Protein AF-C6PXK1-F1 (afdb_monomer)

Sequence (156 aa):
MVGLDYEKYKDKSPFELSGGQKRRVAIAGVVAMEPKILILDEPTAGLDPKGRDDILGKIKDLHLEYKMTIILVSHSMEDVAKLADRILVMHKGKAILDGVPSQVFKEIDTLESVGLAVPQVTYLVRALKEKGIDISSDVFTIQQAKEEILRILKKR

Foldseek 3Di:
DLPDDCVVPVPDDLVPDDPLRVLSVVVVVVCVVVDLEAEDEPSCPPHDPVSNVSRLVVVQVCCVVSVHHYHYHDLDQQSCLVRPQWDFDDAPRDGPDIGGLLVVLLVQVVQVVRPHHAAPVLVVQVVCVVVVQPFDSSDRHPVNSVVRVVVSVVVD

Mean predicted aligned error: 4.87 Å

Radius of gyration: 18.74 Å; Cα contacts (8 Å, |Δi|>4): 165; chains: 1; bounding box: 42×39×50 Å

pLDDT: mean 91.21, std 5.35, range [57.81, 97.38]

Structure (mmCIF, N/CA/C/O backbone):
data_AF-C6PXK1-F1
#
_entry.id   AF-C6PXK1-F1
#
loop_
_atom_site.group_PDB
_atom_site.id
_atom_site.type_symbol
_atom_site.label_atom_id
_atom_site.label_alt_id
_atom_site.label_comp_id
_atom_site.label_asym_id
_atom_site.label_entity_id
_atom_site.label_seq_id
_atom_site.pdbx_PDB_ins_code
_atom_site.Cartn_x
_atom_site.Cartn_y
_atom_site.Cartn_z
_atom_site.occupancy
_atom_site.B_iso_or_equiv
_atom_site.auth_seq_id
_atom_site.auth_comp_id
_atom_site.auth_asym_id
_atom_site.auth_atom_id
_atom_site.pdbx_PDB_model_num
ATOM 1 N N . MET A 1 1 ? 10.660 10.391 -13.339 1.00 65.44 1 MET A N 1
ATOM 2 C CA . MET A 1 1 ? 9.737 9.263 -13.069 1.00 65.44 1 MET A CA 1
ATOM 3 C C . MET A 1 1 ? 10.226 8.335 -11.955 1.00 65.44 1 MET A C 1
ATOM 5 O O . MET A 1 1 ? 9.505 8.193 -10.985 1.00 65.44 1 MET A O 1
ATOM 9 N N . VAL A 1 2 ? 11.443 7.769 -11.997 1.00 76.25 2 VAL A N 1
ATOM 10 C CA . VAL A 1 2 ? 11.910 6.792 -10.970 1.00 76.25 2 VAL A CA 1
ATOM 11 C C . VAL A 1 2 ? 12.929 7.320 -9.941 1.00 76.25 2 VAL A C 1
ATOM 13 O O . VAL A 1 2 ? 13.488 6.552 -9.155 1.00 76.25 2 VAL A O 1
ATOM 16 N N . GLY A 1 3 ? 13.196 8.630 -9.932 1.00 76.94 3 GLY A N 1
ATOM 17 C CA . GLY A 1 3 ? 14.153 9.254 -9.004 1.00 76.94 3 GLY A CA 1
ATOM 18 C C . GLY A 1 3 ? 15.629 8.987 -9.328 1.00 76.94 3 GLY A C 1
ATOM 19 O O . GLY A 1 3 ? 16.462 9.032 -8.431 1.00 76.94 3 GLY A O 1
ATOM 20 N N . LEU A 1 4 ? 15.950 8.684 -10.590 1.00 84.00 4 LEU A N 1
ATOM 21 C CA . LEU A 1 4 ? 17.322 8.606 -11.096 1.00 84.00 4 LEU A CA 1
ATOM 22 C C . LEU A 1 4 ? 17.604 9.785 -12.030 1.00 84.00 4 LEU A C 1
ATOM 24 O O . LEU A 1 4 ? 16.733 10.180 -12.805 1.00 84.00 4 LEU A O 1
ATOM 28 N N . ASP A 1 5 ? 18.821 10.319 -11.944 1.00 87.69 5 ASP A N 1
ATOM 29 C CA . ASP A 1 5 ? 19.324 11.379 -12.819 1.00 87.69 5 ASP A CA 1
ATOM 30 C C . ASP A 1 5 ? 19.658 10.809 -14.204 1.00 87.69 5 ASP A C 1
ATOM 32 O O . ASP A 1 5 ? 20.571 9.999 -14.358 1.00 87.69 5 ASP A O 1
ATOM 36 N N . TYR A 1 6 ? 18.907 11.219 -15.219 1.00 88.00 6 TYR A N 1
ATOM 37 C CA . TYR A 1 6 ? 19.072 10.681 -16.562 1.00 88.00 6 TYR A CA 1
ATOM 38 C C . TYR A 1 6 ? 20.490 10.899 -17.111 1.00 88.00 6 TYR A C 1
ATOM 40 O O . TYR A 1 6 ? 21.119 9.942 -17.559 1.00 88.00 6 TYR A O 1
ATOM 48 N N . GLU A 1 7 ? 21.037 12.111 -16.997 1.00 90.94 7 GLU A N 1
ATOM 49 C CA . GLU A 1 7 ? 22.349 12.448 -17.565 1.00 90.94 7 GLU A CA 1
ATOM 50 C C . GLU A 1 7 ? 23.480 11.661 -16.904 1.00 90.94 7 GLU A C 1
ATOM 52 O O . GLU A 1 7 ? 24.447 11.270 -17.554 1.00 90.94 7 GLU A O 1
ATOM 57 N N . LYS A 1 8 ? 23.336 11.358 -15.612 1.00 90.31 8 LYS A N 1
ATOM 58 C CA . LYS A 1 8 ? 24.334 10.599 -14.854 1.00 90.31 8 LYS A CA 1
ATOM 59 C C . LYS A 1 8 ? 24.318 9.096 -15.141 1.00 90.31 8 LYS A C 1
ATOM 61 O O . LYS A 1 8 ? 25.339 8.431 -14.936 1.00 90.31 8 LYS A O 1
ATOM 66 N N . TYR A 1 9 ? 23.163 8.540 -15.503 1.00 90.88 9 TYR A N 1
ATOM 67 C CA . TYR A 1 9 ? 22.953 7.089 -15.543 1.00 90.88 9 TYR A CA 1
ATOM 68 C C . TYR A 1 9 ? 22.701 6.523 -16.946 1.00 90.88 9 TYR A C 1
ATOM 70 O O . TYR A 1 9 ? 22.837 5.312 -17.100 1.00 90.88 9 TYR A O 1
ATOM 78 N N . LYS A 1 10 ? 22.384 7.347 -17.956 1.00 90.31 10 LYS A N 1
ATOM 79 C CA . LYS A 1 10 ? 22.020 6.886 -19.312 1.00 90.31 10 LYS A CA 1
ATOM 80 C C . LYS A 1 10 ? 23.087 6.018 -19.995 1.00 90.31 10 LYS A C 1
ATOM 82 O O . LYS A 1 10 ? 22.733 5.043 -20.644 1.00 90.31 10 LYS A O 1
ATOM 87 N N . ASP A 1 11 ? 24.367 6.336 -19.794 1.00 92.88 11 ASP A N 1
ATOM 88 C CA . ASP A 1 11 ? 25.493 5.651 -20.451 1.00 92.88 11 ASP A CA 1
ATOM 89 C C . ASP A 1 11 ? 26.157 4.594 -19.550 1.00 92.88 11 ASP A C 1
ATOM 91 O O . ASP A 1 11 ? 27.139 3.961 -19.940 1.00 92.88 11 ASP A O 1
ATOM 95 N N . LYS A 1 12 ? 25.652 4.400 -18.322 1.00 91.81 12 LYS A N 1
ATOM 96 C CA . LYS A 1 12 ? 26.220 3.430 -17.379 1.00 91.81 12 LYS A CA 1
ATOM 97 C C . LYS A 1 12 ? 25.748 2.023 -17.685 1.00 91.81 12 LYS A C 1
ATOM 99 O O . LYS A 1 12 ? 24.570 1.786 -17.952 1.00 91.81 12 LYS A O 1
ATOM 104 N N . SER A 1 13 ? 26.653 1.062 -17.529 1.00 92.56 13 SER A N 1
ATOM 105 C CA . SER A 1 13 ? 26.278 -0.341 -17.638 1.00 92.56 13 SER A CA 1
ATOM 106 C C . SER A 1 13 ? 25.333 -0.715 -16.490 1.00 92.56 13 SER A C 1
ATOM 108 O O . SER A 1 13 ? 25.625 -0.392 -15.332 1.00 92.56 13 SER A O 1
ATOM 110 N N . PRO A 1 14 ? 24.235 -1.456 -16.743 1.00 89.75 14 PRO A N 1
ATOM 111 C 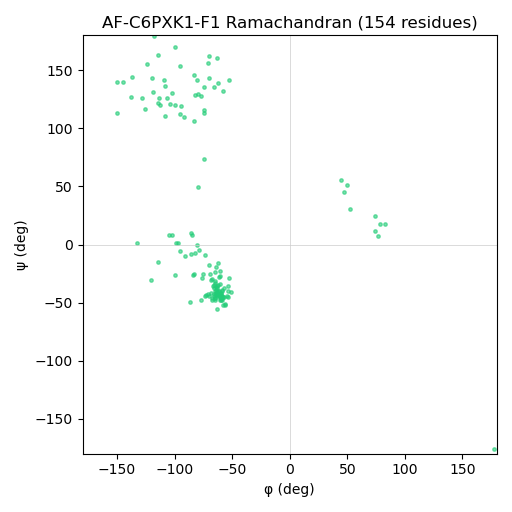CA . PRO A 1 14 ? 23.360 -1.940 -15.680 1.00 89.75 14 PRO A CA 1
ATOM 112 C C . PRO A 1 14 ? 24.117 -2.694 -14.586 1.00 89.75 14 PRO A C 1
ATOM 114 O O . PRO A 1 14 ? 23.706 -2.661 -13.431 1.00 89.75 14 PRO A O 1
ATOM 117 N N . PHE A 1 15 ? 25.240 -3.341 -14.914 1.00 90.50 15 PHE A N 1
ATOM 118 C CA . PHE A 1 15 ? 26.057 -4.089 -13.958 1.00 90.50 15 PHE A CA 1
ATOM 119 C C . PHE A 1 15 ? 26.780 -3.202 -12.937 1.00 90.50 15 PHE A C 1
ATOM 121 O O . PHE A 1 15 ? 27.000 -3.659 -11.816 1.00 90.50 15 PHE A O 1
ATOM 128 N N . GLU A 1 16 ? 27.052 -1.941 -13.278 1.00 91.19 16 GLU A N 1
ATOM 129 C CA . GLU A 1 16 ? 27.733 -0.946 -12.433 1.00 91.19 16 GLU A CA 1
ATOM 130 C C . GLU A 1 16 ? 26.792 -0.265 -11.428 1.00 91.19 16 GLU A C 1
ATOM 132 O O . GLU A 1 16 ? 27.224 0.503 -10.566 1.00 91.19 16 GLU A O 1
ATOM 137 N N . LEU A 1 17 ? 25.489 -0.523 -11.539 1.00 88.38 17 LEU A N 1
ATOM 138 C CA . LEU A 1 17 ? 24.467 0.059 -10.682 1.00 88.38 17 LEU A CA 1
ATOM 139 C C . LEU A 1 17 ? 24.332 -0.713 -9.361 1.00 88.38 17 LEU A C 1
ATOM 141 O O . LEU A 1 17 ? 24.416 -1.947 -9.319 1.00 88.38 17 LEU A O 1
ATOM 145 N N . SER A 1 18 ? 24.033 0.008 -8.276 1.00 86.69 18 SER A N 1
ATOM 146 C CA . SER A 1 18 ? 23.628 -0.613 -7.009 1.00 86.69 18 SER A CA 1
ATOM 147 C C . SER A 1 18 ? 22.314 -1.390 -7.174 1.00 86.69 18 SER A C 1
ATOM 149 O O . SER A 1 18 ? 21.546 -1.136 -8.102 1.00 86.69 18 SER A O 1
ATOM 151 N N . GLY A 1 19 ? 22.002 -2.318 -6.263 1.00 84.31 19 GLY A N 1
ATOM 152 C CA . GLY A 1 19 ? 20.760 -3.106 -6.338 1.00 84.31 19 GLY A CA 1
ATOM 153 C C . GLY A 1 19 ? 19.494 -2.240 -6.435 1.00 84.31 19 GLY A C 1
ATOM 154 O O . GLY A 1 19 ? 18.648 -2.464 -7.301 1.00 84.31 19 GLY A O 1
ATOM 155 N N . GLY A 1 20 ? 19.408 -1.181 -5.623 1.00 81.12 20 GLY A N 1
ATOM 156 C CA . GLY A 1 20 ? 18.296 -0.229 -5.681 1.00 81.12 20 GLY A CA 1
ATOM 157 C C . GLY A 1 20 ? 18.254 0.586 -6.980 1.00 81.12 20 GLY A C 1
ATOM 158 O O . GLY A 1 20 ? 17.174 0.849 -7.505 1.00 81.12 20 GLY A O 1
ATOM 159 N N . GLN A 1 21 ? 19.412 0.943 -7.546 1.00 86.44 21 GLN A N 1
ATOM 160 C CA . GLN A 1 21 ? 19.484 1.619 -8.846 1.00 86.44 21 GLN A CA 1
ATOM 161 C C . GLN A 1 21 ? 19.026 0.694 -9.980 1.00 86.44 21 GLN A C 1
ATOM 163 O O . GLN A 1 21 ? 18.189 1.104 -10.780 1.00 86.44 21 GLN A O 1
ATOM 168 N N . LYS A 1 22 ? 19.486 -0.566 -10.005 1.00 88.81 22 LYS A N 1
ATOM 169 C CA . LYS A 1 22 ? 19.028 -1.589 -10.965 1.00 88.81 22 LYS A CA 1
ATOM 170 C C . LYS A 1 22 ? 17.511 -1.730 -10.935 1.00 88.81 22 LYS A C 1
ATOM 172 O O . LYS A 1 22 ? 16.871 -1.731 -11.982 1.00 88.81 22 LYS A O 1
ATOM 177 N N . ARG A 1 23 ? 16.925 -1.776 -9.735 1.00 84.56 23 ARG A N 1
ATOM 178 C CA . ARG A 1 23 ? 15.473 -1.878 -9.563 1.00 84.56 23 ARG A CA 1
ATOM 179 C C . ARG A 1 23 ? 14.731 -0.652 -10.099 1.00 84.56 23 ARG A C 1
ATOM 181 O O . ARG A 1 23 ? 13.744 -0.806 -10.810 1.00 84.56 23 ARG A O 1
ATOM 188 N N . ARG A 1 24 ? 15.225 0.560 -9.827 1.00 86.12 24 ARG A N 1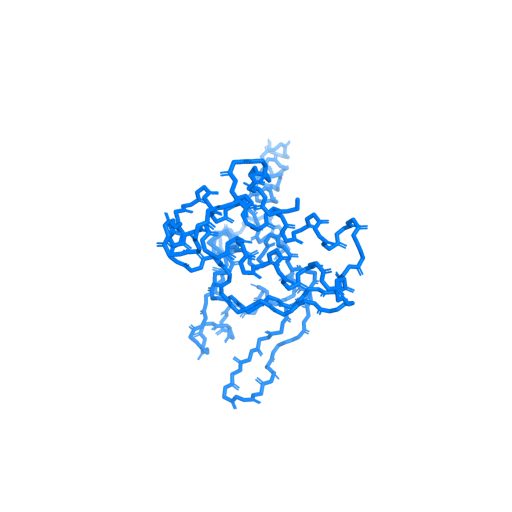
ATOM 189 C CA . ARG A 1 24 ? 14.648 1.801 -10.376 1.00 86.12 24 ARG A CA 1
ATOM 190 C C . ARG A 1 24 ? 14.730 1.850 -11.903 1.00 86.12 24 ARG A C 1
ATOM 192 O O . ARG A 1 24 ? 13.751 2.234 -12.532 1.00 86.12 24 ARG A O 1
ATOM 199 N N . VAL A 1 25 ? 15.848 1.428 -12.500 1.00 89.31 25 VAL A N 1
ATOM 200 C CA . VAL A 1 25 ? 15.987 1.329 -13.966 1.00 89.31 25 VAL A CA 1
ATOM 201 C C . VAL A 1 25 ? 15.017 0.296 -14.546 1.00 89.31 25 VAL A C 1
ATOM 203 O O . VAL A 1 25 ? 14.368 0.578 -15.548 1.00 89.31 25 VAL A O 1
ATOM 206 N N . ALA A 1 26 ? 14.848 -0.860 -13.897 1.00 89.19 26 ALA A N 1
ATOM 207 C CA . ALA A 1 26 ? 13.890 -1.877 -14.334 1.00 89.19 26 ALA A CA 1
ATOM 208 C C . ALA A 1 26 ? 12.445 -1.346 -14.336 1.00 89.19 26 ALA A C 1
ATOM 210 O O . ALA A 1 26 ? 11.737 -1.494 -15.330 1.00 89.19 26 ALA A O 1
ATOM 211 N N . ILE A 1 27 ? 12.031 -0.658 -13.265 1.00 87.62 27 ILE A N 1
ATOM 212 C CA . ILE A 1 27 ? 10.712 -0.007 -13.200 1.00 87.62 27 ILE A CA 1
ATOM 213 C C . ILE A 1 27 ? 10.584 1.049 -14.305 1.00 87.62 27 ILE A C 1
ATOM 215 O O . ILE A 1 27 ? 9.556 1.100 -14.976 1.00 87.62 27 ILE A O 1
ATOM 219 N N . ALA A 1 28 ? 11.622 1.861 -14.536 1.00 88.69 28 ALA A N 1
ATOM 220 C CA . ALA A 1 28 ? 11.609 2.874 -15.592 1.00 88.69 28 ALA A CA 1
ATOM 221 C C . ALA A 1 28 ? 11.401 2.256 -16.977 1.00 88.69 28 ALA A C 1
ATOM 223 O O . ALA A 1 28 ? 10.618 2.790 -17.752 1.00 88.69 28 ALA A O 1
ATOM 224 N N . GLY A 1 29 ? 12.050 1.123 -17.263 1.00 90.62 29 GLY A N 1
ATOM 225 C CA . GLY A 1 29 ? 11.882 0.405 -18.525 1.00 90.62 29 GLY A CA 1
ATOM 226 C C . GLY A 1 29 ? 10.448 -0.077 -18.749 1.00 90.62 29 GLY A C 1
ATOM 227 O O . GLY A 1 29 ? 9.930 0.049 -19.853 1.00 90.62 29 GLY A O 1
ATOM 228 N N . VAL A 1 30 ? 9.776 -0.565 -17.700 1.00 90.81 30 VAL A N 1
ATOM 229 C CA . VAL A 1 30 ? 8.369 -0.990 -17.797 1.00 90.81 30 VAL A CA 1
ATOM 230 C C . VAL A 1 30 ? 7.438 0.206 -17.980 1.00 90.81 30 VAL A C 1
ATOM 232 O O . VAL A 1 30 ? 6.547 0.181 -18.824 1.00 90.81 30 VAL A O 1
ATOM 235 N N . VAL A 1 31 ? 7.653 1.268 -17.206 1.00 88.31 31 VAL A N 1
ATOM 236 C CA . VAL A 1 31 ? 6.820 2.475 -17.242 1.00 88.31 31 VAL A CA 1
ATOM 237 C C . VAL A 1 31 ? 6.992 3.252 -18.552 1.00 88.31 31 VAL A C 1
ATOM 239 O O . VAL A 1 31 ? 6.030 3.847 -19.025 1.00 88.31 31 VAL A O 1
ATOM 242 N N . ALA A 1 32 ? 8.171 3.198 -19.180 1.00 89.75 32 ALA A N 1
ATOM 243 C CA . ALA A 1 32 ? 8.430 3.810 -20.485 1.00 89.75 32 ALA A CA 1
ATOM 244 C C . ALA A 1 32 ? 7.573 3.226 -21.625 1.00 89.75 32 ALA A C 1
ATOM 246 O O . ALA A 1 32 ? 7.461 3.850 -22.673 1.00 89.75 32 ALA A O 1
ATOM 247 N N . MET A 1 33 ? 6.956 2.054 -21.428 1.00 90.75 33 MET A N 1
ATOM 248 C CA . MET A 1 33 ? 5.978 1.486 -22.365 1.00 90.75 33 MET A CA 1
ATOM 249 C C . MET A 1 33 ? 4.569 2.085 -22.214 1.00 90.75 33 MET A C 1
ATOM 251 O O . MET A 1 33 ? 3.656 1.656 -22.913 1.00 90.75 33 MET A O 1
ATOM 255 N N . GLU A 1 34 ? 4.375 3.017 -21.275 1.00 89.00 34 GLU A N 1
ATOM 256 C CA . GLU A 1 34 ? 3.092 3.655 -20.954 1.00 89.00 34 GLU A CA 1
ATOM 257 C C . GLU A 1 34 ? 1.937 2.651 -20.733 1.00 89.00 34 GLU A C 1
ATOM 259 O O . GLU A 1 34 ? 0.868 2.755 -21.346 1.00 89.00 34 GLU A O 1
ATOM 264 N N . PRO A 1 35 ? 2.113 1.630 -19.869 1.00 92.69 35 PRO A N 1
ATOM 265 C CA . PRO A 1 35 ? 1.082 0.624 -19.686 1.00 92.69 35 PRO A CA 1
ATOM 266 C C . PRO A 1 35 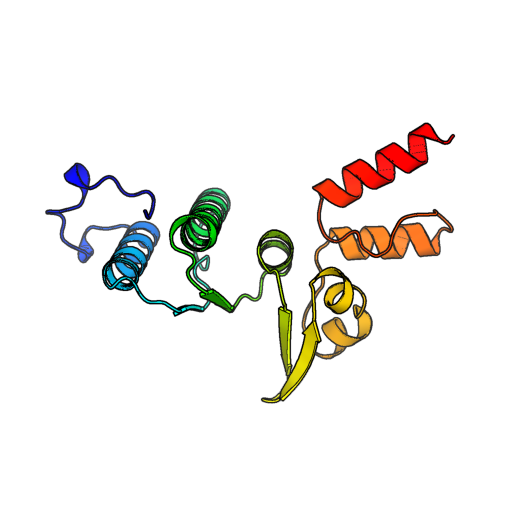? -0.131 1.215 -18.958 1.00 92.69 35 PRO A C 1
ATOM 268 O O . PRO A 1 35 ? -0.001 1.979 -18.006 1.00 92.69 35 PRO A O 1
ATOM 271 N N . LYS A 1 36 ? -1.341 0.787 -19.332 1.00 93.62 36 LYS A N 1
ATOM 272 C CA . LYS A 1 36 ? -2.569 1.165 -18.600 1.00 93.62 36 LYS A CA 1
ATOM 273 C C . LYS A 1 36 ? -2.634 0.549 -17.198 1.00 93.62 36 LYS A C 1
ATOM 275 O O . LYS A 1 36 ? -3.250 1.118 -16.297 1.00 93.62 36 LYS A O 1
ATOM 280 N N . ILE A 1 37 ? -2.026 -0.629 -17.035 1.00 95.88 37 ILE A N 1
ATOM 281 C CA . ILE A 1 37 ? -1.992 -1.396 -15.789 1.00 95.88 37 ILE A CA 1
ATOM 282 C C . ILE A 1 37 ? -0.541 -1.752 -15.479 1.00 95.88 37 ILE A C 1
ATOM 284 O O . ILE A 1 37 ? 0.139 -2.353 -16.309 1.00 95.88 37 ILE A O 1
ATOM 288 N N . LEU A 1 38 ? -0.087 -1.412 -14.277 1.00 94.31 38 LEU A N 1
ATOM 289 C CA . LEU A 1 38 ? 1.236 -1.744 -13.767 1.00 94.31 38 LEU A CA 1
ATOM 290 C C . LEU A 1 38 ? 1.103 -2.693 -12.576 1.00 94.31 38 LEU A C 1
ATOM 292 O O . LEU A 1 38 ? 0.467 -2.358 -11.579 1.00 94.31 38 LEU A O 1
ATOM 296 N N . ILE A 1 39 ? 1.716 -3.869 -12.681 1.00 95.44 39 ILE A N 1
ATOM 297 C CA . ILE A 1 39 ? 1.744 -4.875 -11.617 1.00 95.44 39 ILE A CA 1
ATOM 298 C C . ILE A 1 39 ? 3.146 -4.878 -11.013 1.00 95.44 39 ILE A C 1
ATOM 300 O O . ILE A 1 39 ? 4.132 -5.004 -11.740 1.00 95.44 39 ILE A O 1
ATOM 304 N N . LEU A 1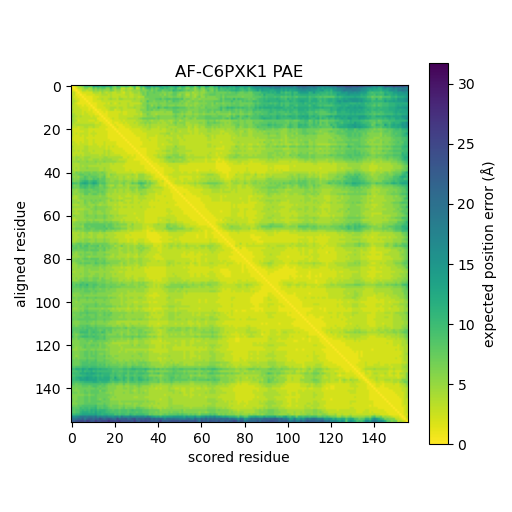 40 ? 3.236 -4.717 -9.696 1.00 93.19 40 LEU A N 1
ATOM 305 C CA . LEU A 1 40 ? 4.493 -4.661 -8.959 1.00 93.19 40 LEU A CA 1
ATOM 306 C C . LEU A 1 40 ? 4.470 -5.703 -7.847 1.00 93.19 40 LEU A C 1
ATOM 308 O O . LEU A 1 40 ? 3.662 -5.602 -6.924 1.00 93.19 40 LEU A O 1
ATOM 312 N N . ASP A 1 41 ? 5.374 -6.672 -7.939 1.00 92.44 41 ASP A N 1
ATOM 313 C CA . ASP A 1 41 ? 5.584 -7.675 -6.901 1.00 92.44 41 ASP A CA 1
ATOM 314 C C . ASP A 1 41 ? 6.724 -7.239 -5.978 1.00 92.44 41 ASP A C 1
ATOM 316 O O . ASP A 1 41 ? 7.870 -7.111 -6.418 1.00 92.44 41 ASP A O 1
ATOM 320 N N . GLU A 1 42 ? 6.392 -6.921 -4.726 1.00 89.88 42 GLU A N 1
ATOM 321 C CA . GLU A 1 42 ? 7.334 -6.510 -3.679 1.00 89.88 42 GLU A CA 1
ATOM 322 C C . GLU A 1 42 ? 8.386 -5.477 -4.141 1.00 89.88 42 GLU A C 1
ATOM 324 O O . GLU A 1 42 ? 9.607 -5.681 -3.996 1.00 89.88 42 GLU A O 1
ATOM 329 N N . PRO A 1 43 ? 7.961 -4.321 -4.702 1.00 87.31 43 PRO A N 1
ATOM 330 C CA . PRO A 1 43 ? 8.882 -3.366 -5.318 1.00 87.31 43 PRO A CA 1
ATOM 331 C C . PRO A 1 43 ? 9.860 -2.750 -4.310 1.00 87.31 43 PRO A C 1
ATOM 333 O O . PRO A 1 43 ? 10.921 -2.256 -4.694 1.00 87.31 43 PRO A O 1
ATOM 336 N N . THR A 1 44 ? 9.552 -2.815 -3.017 1.00 87.31 44 THR A N 1
ATOM 337 C CA . THR A 1 44 ? 10.334 -2.222 -1.929 1.00 87.31 44 THR A CA 1
ATOM 338 C C . THR A 1 44 ? 11.304 -3.202 -1.266 1.00 87.31 44 THR A C 1
ATOM 340 O O . THR A 1 44 ? 12.122 -2.781 -0.447 1.00 87.31 44 THR A O 1
ATOM 343 N N . ALA A 1 45 ? 11.271 -4.488 -1.634 1.00 84.69 45 ALA A N 1
ATOM 344 C CA . ALA A 1 45 ? 12.127 -5.507 -1.032 1.00 84.69 45 ALA A CA 1
ATOM 345 C C . ALA A 1 45 ? 13.629 -5.183 -1.168 1.00 84.69 45 ALA A C 1
ATOM 347 O O . ALA A 1 45 ? 14.129 -4.864 -2.249 1.00 84.69 45 ALA A O 1
ATOM 348 N N . GLY A 1 46 ? 14.362 -5.300 -0.057 1.00 80.38 46 GLY A N 1
ATOM 349 C CA . GLY A 1 46 ? 15.809 -5.063 -0.009 1.00 80.38 46 GLY A CA 1
ATOM 350 C C . GLY A 1 46 ? 16.228 -3.590 -0.072 1.00 80.38 46 GLY A C 1
ATOM 351 O O . GLY A 1 46 ? 17.412 -3.313 -0.262 1.00 80.38 46 GLY A O 1
ATOM 352 N N . LEU A 1 47 ? 15.288 -2.650 0.070 1.00 82.62 47 LEU A N 1
ATOM 353 C CA . LEU A 1 47 ? 15.584 -1.223 0.203 1.00 82.62 47 LEU A CA 1
ATOM 354 C C . LEU A 1 47 ? 15.632 -0.794 1.667 1.00 82.62 47 LEU A C 1
ATOM 356 O O . LEU A 1 47 ? 14.982 -1.373 2.536 1.00 82.62 47 LEU A O 1
ATOM 360 N N . ASP A 1 48 ? 16.397 0.260 1.923 1.00 86.38 48 ASP A N 1
ATOM 361 C CA . ASP A 1 48 ? 16.377 0.975 3.190 1.00 86.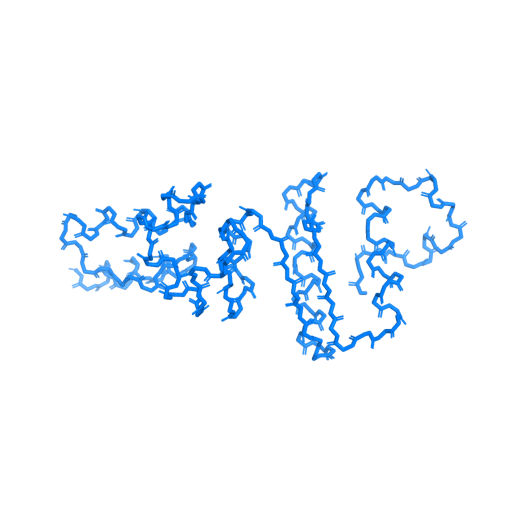38 48 ASP A CA 1
ATOM 362 C C . ASP A 1 48 ? 15.051 1.751 3.362 1.00 86.38 48 ASP A C 1
ATOM 364 O O . ASP A 1 48 ? 14.352 2.010 2.375 1.00 86.38 48 ASP A O 1
ATOM 368 N N . PRO A 1 49 ? 14.680 2.165 4.591 1.00 85.88 49 PRO A N 1
ATOM 369 C CA . PRO A 1 49 ? 13.409 2.850 4.840 1.00 85.88 49 PRO A CA 1
ATOM 370 C C . PRO A 1 49 ? 13.180 4.082 3.954 1.00 85.88 49 PRO A C 1
ATOM 372 O O . PRO A 1 49 ? 12.082 4.266 3.434 1.00 85.88 49 PRO A O 1
ATOM 375 N N . LYS A 1 50 ? 14.227 4.884 3.717 1.00 87.25 50 LYS A N 1
ATOM 376 C CA . LYS A 1 50 ? 14.144 6.058 2.843 1.00 87.25 50 LYS A CA 1
ATOM 377 C C . LYS A 1 50 ? 13.925 5.658 1.384 1.00 87.25 50 LYS A C 1
ATOM 379 O O . LYS A 1 50 ? 13.034 6.191 0.730 1.00 87.25 50 LYS A O 1
ATOM 384 N N . GLY A 1 51 ? 14.703 4.700 0.875 1.00 85.06 51 GLY A N 1
ATOM 385 C CA . GLY A 1 51 ? 14.543 4.196 -0.486 1.00 85.06 51 GLY A CA 1
ATOM 386 C C . GLY A 1 51 ? 13.165 3.581 -0.735 1.00 85.06 51 GLY A C 1
ATOM 387 O O . GLY A 1 51 ? 12.624 3.731 -1.832 1.00 85.06 51 GLY A O 1
ATOM 388 N N . ARG A 1 52 ? 12.582 2.942 0.284 1.00 86.75 52 ARG A N 1
ATOM 389 C CA . ARG A 1 52 ? 11.212 2.428 0.261 1.00 86.75 52 ARG A CA 1
ATOM 390 C C . ARG A 1 52 ? 10.187 3.547 0.100 1.00 86.75 52 ARG A C 1
ATOM 392 O O . ARG A 1 52 ? 9.422 3.505 -0.861 1.00 86.75 52 ARG A O 1
ATOM 399 N N . ASP A 1 53 ? 10.203 4.547 0.980 1.00 88.44 53 ASP A N 1
ATOM 400 C CA . ASP A 1 53 ? 9.272 5.682 0.910 1.00 88.44 53 ASP A CA 1
ATOM 401 C C . ASP A 1 53 ? 9.396 6.431 -0.430 1.00 88.44 53 ASP A C 1
ATOM 403 O O . ASP A 1 53 ? 8.385 6.781 -1.041 1.00 88.44 53 ASP A O 1
ATOM 407 N N . ASP A 1 54 ? 10.620 6.590 -0.946 1.00 87.88 54 ASP A N 1
ATOM 408 C CA . ASP A 1 54 ? 10.865 7.194 -2.257 1.00 87.88 54 ASP A CA 1
ATOM 409 C C . ASP A 1 54 ? 10.202 6.400 -3.395 1.00 87.88 54 ASP A C 1
ATOM 411 O O . ASP A 1 54 ? 9.567 6.989 -4.271 1.00 87.88 54 ASP A O 1
ATOM 415 N N . ILE A 1 55 ? 10.358 5.067 -3.425 1.00 87.75 55 ILE A N 1
ATOM 416 C CA . ILE A 1 55 ? 9.737 4.230 -4.466 1.00 87.75 55 ILE A CA 1
ATOM 417 C C . ILE A 1 55 ? 8.214 4.276 -4.360 1.00 87.75 55 ILE A C 1
ATOM 419 O O . ILE A 1 55 ? 7.544 4.469 -5.372 1.00 87.75 55 ILE A O 1
ATOM 423 N N . LEU A 1 56 ? 7.669 4.129 -3.155 1.00 90.12 56 LEU A N 1
ATOM 424 C CA . LEU A 1 56 ? 6.227 4.155 -2.921 1.00 90.12 56 LEU A CA 1
ATOM 425 C C . LEU A 1 56 ? 5.603 5.501 -3.305 1.00 90.12 56 LEU A C 1
ATOM 427 O O . LEU A 1 56 ? 4.550 5.532 -3.944 1.00 90.12 56 LEU A O 1
ATOM 431 N N . GLY A 1 57 ? 6.285 6.607 -2.997 1.00 90.81 57 GLY A N 1
ATOM 432 C CA . GLY A 1 57 ? 5.902 7.939 -3.457 1.00 90.81 57 GLY A CA 1
ATOM 433 C C . GLY A 1 57 ? 5.851 8.021 -4.983 1.00 90.81 57 GLY A C 1
ATOM 434 O O . GLY A 1 57 ? 4.861 8.484 -5.536 1.00 90.81 57 GLY A O 1
ATOM 435 N N . LYS A 1 58 ? 6.853 7.476 -5.686 1.00 88.56 58 LYS A N 1
ATOM 436 C CA . LYS A 1 58 ? 6.849 7.444 -7.160 1.00 88.56 58 LYS A CA 1
ATOM 437 C C . LYS A 1 58 ? 5.762 6.570 -7.757 1.00 88.56 58 LYS A C 1
ATOM 439 O O . LYS A 1 58 ? 5.176 6.957 -8.759 1.00 88.56 58 LYS A O 1
ATOM 444 N N . ILE A 1 59 ? 5.452 5.437 -7.143 1.00 90.19 59 ILE A N 1
ATOM 445 C CA . ILE A 1 59 ? 4.322 4.599 -7.556 1.00 90.19 59 ILE A CA 1
ATOM 446 C C . ILE A 1 59 ? 3.013 5.394 -7.436 1.00 90.19 59 ILE A C 1
ATOM 448 O O . ILE A 1 59 ? 2.208 5.400 -8.365 1.00 90.19 59 ILE A O 1
ATOM 452 N N . LYS A 1 60 ? 2.828 6.135 -6.338 1.00 91.56 60 LYS A N 1
ATOM 453 C CA . LYS A 1 60 ? 1.665 7.010 -6.155 1.00 91.56 60 LYS A CA 1
ATOM 454 C C . LYS A 1 60 ? 1.602 8.130 -7.199 1.00 91.56 60 LYS A C 1
ATOM 456 O O . LYS A 1 60 ? 0.536 8.356 -7.767 1.00 91.56 60 LYS A O 1
ATOM 461 N N . ASP A 1 61 ? 2.727 8.789 -7.480 1.00 90.88 61 ASP A N 1
ATOM 462 C CA . ASP A 1 61 ? 2.820 9.827 -8.517 1.00 90.88 61 ASP A CA 1
ATOM 463 C C . ASP A 1 61 ? 2.392 9.260 -9.885 1.00 90.88 61 ASP A C 1
ATOM 465 O O . ASP A 1 61 ? 1.561 9.853 -10.570 1.00 90.88 61 ASP A O 1
ATOM 469 N N . LEU A 1 62 ? 2.873 8.061 -10.248 1.00 88.94 62 LEU A N 1
ATOM 470 C CA . LEU A 1 62 ? 2.503 7.388 -11.501 1.00 88.94 62 LEU A CA 1
ATOM 471 C C . LEU A 1 62 ? 0.995 7.135 -11.609 1.00 88.94 62 LEU A C 1
ATOM 473 O O . LEU A 1 62 ? 0.398 7.388 -12.656 1.00 88.94 62 LEU A O 1
ATOM 477 N N . HIS A 1 63 ? 0.366 6.669 -10.529 1.00 91.25 63 HIS A N 1
ATOM 478 C CA . H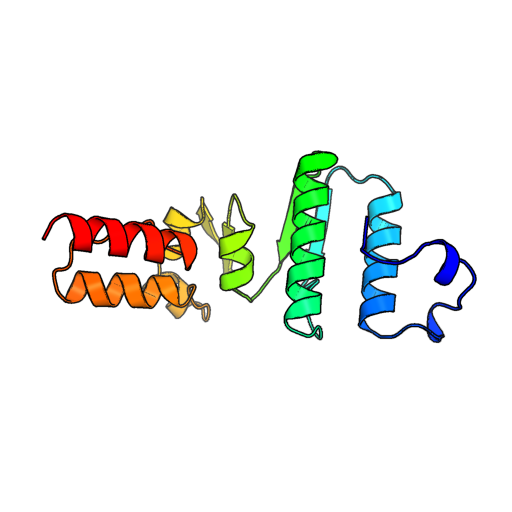IS A 1 63 ? -1.082 6.473 -10.488 1.00 91.25 63 HIS A CA 1
ATOM 479 C C . HIS A 1 63 ? -1.843 7.789 -10.728 1.00 91.25 63 HIS A C 1
ATOM 481 O O . HIS A 1 63 ? -2.763 7.845 -11.547 1.00 91.25 63 HIS A O 1
ATOM 487 N N . LEU A 1 64 ? -1.448 8.859 -10.034 1.00 90.88 64 LEU A N 1
ATOM 488 C CA . LEU A 1 64 ? -2.168 10.132 -10.051 1.00 90.88 64 LEU A CA 1
ATOM 489 C C . LEU A 1 64 ? -1.984 10.908 -11.361 1.00 90.88 64 LEU A C 1
ATOM 491 O O . LEU A 1 64 ? -2.977 11.422 -11.896 1.00 90.88 64 LEU A O 1
ATOM 495 N N . GLU A 1 65 ? -0.746 10.982 -11.857 1.00 88.50 65 GLU A N 1
ATOM 496 C CA . GLU A 1 65 ? -0.360 11.750 -13.047 1.00 88.50 65 GLU A CA 1
ATOM 497 C C . GLU A 1 65 ? -0.769 11.040 -14.341 1.00 88.50 65 GLU A C 1
ATOM 499 O O . GLU A 1 65 ? -1.399 11.652 -15.202 1.00 88.50 65 GLU A O 1
ATOM 504 N N . TYR A 1 66 ? -0.482 9.740 -14.463 1.00 85.88 66 TYR A N 1
ATOM 505 C CA . TYR A 1 66 ? -0.683 8.981 -15.706 1.00 85.88 66 TYR A CA 1
ATOM 506 C C . TYR A 1 66 ? -2.003 8.203 -15.728 1.00 85.88 66 TYR A C 1
ATOM 508 O O . TYR A 1 66 ? -2.285 7.489 -16.688 1.00 85.88 66 TYR A O 1
ATOM 516 N N . LYS A 1 67 ? -2.821 8.312 -14.669 1.00 88.69 67 LYS A N 1
ATOM 517 C CA . LYS A 1 67 ? -4.076 7.552 -14.498 1.00 88.69 67 LYS A CA 1
ATOM 518 C C . LYS A 1 67 ? -3.886 6.041 -14.662 1.00 88.69 67 LYS A C 1
ATOM 520 O O . LYS A 1 67 ? -4.795 5.327 -15.084 1.00 88.69 67 LYS A O 1
ATOM 525 N N . MET A 1 68 ? -2.699 5.552 -14.308 1.00 92.75 68 MET A N 1
ATOM 526 C CA . MET A 1 68 ? -2.356 4.138 -14.380 1.00 92.75 68 MET A CA 1
ATOM 527 C C . MET A 1 68 ? -3.047 3.375 -13.254 1.00 92.75 68 MET A C 1
ATOM 529 O O . MET A 1 68 ? -3.024 3.797 -12.099 1.00 92.75 68 MET A O 1
ATOM 533 N N . THR A 1 69 ? -3.625 2.217 -13.564 1.00 95.38 69 THR A N 1
ATOM 534 C CA . THR A 1 69 ? -4.054 1.280 -12.518 1.00 95.38 69 THR A CA 1
ATOM 535 C C . THR A 1 69 ? -2.834 0.546 -11.987 1.00 95.38 69 THR A C 1
ATOM 537 O O . THR A 1 69 ? -2.070 -0.023 -12.765 1.00 95.38 69 THR A O 1
ATOM 540 N N . ILE A 1 70 ? -2.649 0.548 -10.669 1.00 94.81 70 ILE A N 1
ATOM 541 C CA . ILE A 1 70 ? -1.508 -0.102 -10.026 1.00 94.81 70 ILE A CA 1
ATOM 542 C C . ILE A 1 70 ? -2.005 -1.270 -9.188 1.00 94.81 70 ILE A C 1
ATOM 544 O O . ILE A 1 70 ? -2.868 -1.106 -8.330 1.00 94.81 70 ILE A O 1
ATOM 548 N N . ILE A 1 71 ? -1.435 -2.445 -9.436 1.00 96.31 71 ILE A N 1
ATOM 549 C CA . ILE A 1 71 ? -1.623 -3.635 -8.611 1.00 96.31 71 ILE A CA 1
ATOM 550 C C . ILE A 1 71 ? -0.317 -3.864 -7.861 1.00 96.31 71 ILE A C 1
ATOM 552 O O . ILE A 1 71 ? 0.702 -4.205 -8.460 1.00 96.31 71 ILE A O 1
ATOM 556 N N . LEU A 1 72 ? -0.354 -3.645 -6.551 1.00 95.19 72 LEU A N 1
ATOM 557 C CA . LEU A 1 72 ? 0.784 -3.837 -5.663 1.00 95.19 72 LEU A CA 1
ATOM 558 C C . LEU A 1 72 ? 0.600 -5.136 -4.878 1.00 95.19 72 LEU A C 1
ATOM 560 O O . LEU A 1 72 ? -0.365 -5.269 -4.128 1.00 95.19 72 LEU A O 1
ATOM 564 N N . VAL A 1 73 ? 1.541 -6.065 -5.023 1.00 95.19 73 VAL A N 1
ATOM 565 C CA . VAL A 1 73 ? 1.666 -7.226 -4.137 1.00 95.19 73 VAL A CA 1
ATOM 566 C C . VAL A 1 73 ? 2.679 -6.863 -3.056 1.00 95.19 73 VAL A C 1
ATOM 568 O O . VAL A 1 73 ? 3.810 -6.484 -3.361 1.00 95.19 73 VAL A O 1
ATOM 571 N N . SER A 1 74 ? 2.234 -6.885 -1.801 1.00 92.00 74 SER A N 1
ATOM 572 C CA . SER A 1 74 ? 3.037 -6.488 -0.646 1.00 92.00 74 SER A CA 1
ATOM 573 C C . SER A 1 74 ? 2.621 -7.261 0.603 1.00 92.00 74 SER A C 1
ATOM 575 O O . SER A 1 74 ? 1.430 -7.429 0.868 1.00 92.00 74 SER A O 1
ATOM 577 N N . HIS A 1 75 ? 3.603 -7.665 1.401 1.00 89.94 75 HIS A N 1
ATOM 578 C CA . HIS A 1 75 ? 3.430 -8.159 2.766 1.00 89.94 75 HIS A CA 1
ATOM 579 C C . HIS A 1 75 ? 3.515 -7.042 3.819 1.00 89.94 75 HIS A C 1
ATOM 581 O O . HIS A 1 75 ? 3.194 -7.282 4.983 1.00 89.94 75 HIS A O 1
ATOM 587 N N . SER A 1 76 ? 3.928 -5.821 3.452 1.00 91.69 76 SER A N 1
ATOM 588 C CA . SER A 1 76 ? 3.942 -4.687 4.385 1.00 91.69 76 SER A CA 1
ATOM 589 C C . SER A 1 76 ? 2.566 -4.036 4.459 1.00 91.69 76 SER A C 1
ATOM 591 O O . SER A 1 76 ? 2.150 -3.291 3.568 1.00 91.69 76 SER A O 1
ATOM 593 N N . MET A 1 77 ? 1.884 -4.276 5.575 1.00 92.38 77 MET A N 1
ATOM 594 C CA . MET A 1 77 ? 0.554 -3.731 5.847 1.00 92.38 77 MET A CA 1
ATOM 595 C C . MET A 1 77 ? 0.574 -2.209 5.980 1.00 92.38 77 MET A C 1
ATOM 597 O O . MET A 1 77 ? -0.378 -1.544 5.584 1.00 92.38 77 MET A O 1
ATOM 601 N N . GLU A 1 78 ? 1.673 -1.641 6.475 1.00 91.31 78 GLU A N 1
ATOM 602 C CA . GLU A 1 78 ? 1.890 -0.198 6.563 1.00 91.31 78 GLU A CA 1
ATOM 603 C C . GLU A 1 78 ? 1.925 0.458 5.183 1.00 91.31 78 GLU A C 1
ATOM 605 O O . GLU A 1 78 ? 1.372 1.543 5.002 1.00 91.31 78 GLU A O 1
ATOM 610 N N . ASP A 1 79 ? 2.572 -0.188 4.215 1.00 90.94 79 ASP A N 1
ATOM 611 C CA . ASP A 1 79 ? 2.687 0.332 2.855 1.00 90.94 79 ASP A CA 1
ATOM 612 C C . ASP A 1 79 ? 1.339 0.227 2.133 1.00 90.94 79 ASP A C 1
ATOM 614 O O . ASP A 1 79 ? 0.885 1.196 1.519 1.00 90.94 79 ASP A O 1
ATOM 618 N N . VAL A 1 80 ? 0.649 -0.910 2.292 1.00 93.25 80 VAL A N 1
ATOM 619 C CA . VAL A 1 80 ? -0.711 -1.117 1.769 1.00 93.25 80 VAL A CA 1
ATOM 620 C C . VAL A 1 80 ? -1.674 -0.077 2.348 1.00 93.25 80 VAL A C 1
ATOM 622 O O . VAL A 1 80 ? -2.401 0.569 1.600 1.00 93.25 80 VAL A O 1
ATOM 625 N N . ALA A 1 81 ? -1.628 0.167 3.659 1.00 92.62 81 ALA A N 1
ATOM 626 C CA . ALA A 1 81 ? -2.486 1.137 4.336 1.00 92.62 81 ALA A CA 1
ATOM 627 C C . ALA A 1 81 ? -2.309 2.584 3.858 1.00 92.62 81 ALA A C 1
ATOM 629 O O . ALA A 1 81 ? -3.244 3.378 3.944 1.00 92.62 81 ALA A O 1
ATOM 630 N N . LYS A 1 82 ? -1.118 2.948 3.370 1.00 88.81 82 LYS A N 1
ATOM 631 C CA . LYS A 1 82 ? -0.821 4.306 2.887 1.00 88.81 82 LYS A CA 1
ATOM 632 C C . LYS A 1 82 ? -1.248 4.549 1.439 1.00 88.81 82 LYS A C 1
ATOM 634 O O . LYS A 1 82 ? -1.420 5.709 1.059 1.00 88.81 82 LYS A O 1
ATOM 639 N N . LEU A 1 83 ? -1.317 3.497 0.624 1.00 90.69 83 LEU A N 1
ATOM 640 C CA . LEU A 1 83 ? -1.384 3.618 -0.836 1.00 90.69 83 LEU A CA 1
ATOM 641 C C . LEU A 1 83 ? -2.626 2.996 -1.459 1.00 90.69 83 LEU A C 1
ATOM 643 O O . LEU A 1 83 ? -3.035 3.446 -2.522 1.00 90.69 83 LEU A O 1
ATOM 647 N N . ALA A 1 84 ? -3.170 1.938 -0.861 1.00 94.44 84 ALA A N 1
ATOM 648 C CA . ALA A 1 84 ? -4.212 1.153 -1.497 1.00 94.44 84 ALA A CA 1
ATOM 649 C C . ALA A 1 84 ? -5.578 1.834 -1.369 1.00 94.44 84 ALA A C 1
ATOM 651 O O . ALA A 1 84 ? -6.021 2.145 -0.268 1.00 94.44 84 ALA A O 1
ATOM 652 N N . ASP A 1 85 ? -6.287 1.969 -2.488 1.00 94.88 85 ASP A N 1
ATOM 653 C CA . ASP A 1 85 ? -7.708 2.343 -2.491 1.00 94.88 85 ASP A CA 1
ATOM 654 C C . ASP A 1 85 ? -8.616 1.121 -2.264 1.00 94.88 85 ASP A C 1
ATOM 656 O O . ASP A 1 85 ? -9.734 1.234 -1.761 1.00 94.88 85 ASP A O 1
ATOM 660 N N . ARG A 1 86 ? -8.122 -0.070 -2.620 1.00 96.12 86 ARG A N 1
ATOM 661 C CA . ARG A 1 86 ? -8.787 -1.371 -2.493 1.00 96.12 86 ARG A CA 1
ATOM 662 C C . ARG A 1 86 ? -7.751 -2.434 -2.150 1.00 96.12 86 ARG A C 1
ATOM 664 O O . ARG A 1 86 ? -6.658 -2.436 -2.708 1.00 96.12 86 ARG A O 1
ATOM 671 N N . ILE A 1 87 ? -8.110 -3.345 -1.257 1.00 97.31 87 ILE A N 1
ATOM 672 C CA . ILE A 1 87 ? -7.275 -4.453 -0.804 1.00 97.31 87 ILE A CA 1
ATOM 673 C C . ILE A 1 87 ? -7.975 -5.762 -1.156 1.00 97.31 87 ILE A C 1
ATOM 675 O O . ILE A 1 87 ? -9.151 -5.949 -0.844 1.00 97.31 87 ILE A O 1
ATOM 679 N N . LEU A 1 88 ? -7.221 -6.669 -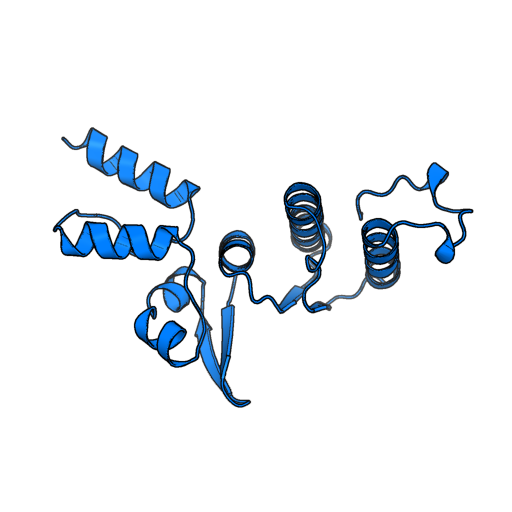1.773 1.00 97.19 88 LEU A N 1
ATOM 680 C CA . LEU A 1 88 ? -7.622 -8.049 -2.013 1.00 97.19 88 LEU A CA 1
ATOM 681 C C . LEU A 1 88 ? -6.741 -8.964 -1.162 1.00 97.19 88 LEU A C 1
ATOM 683 O O . LEU A 1 88 ? -5.522 -8.978 -1.324 1.00 97.19 88 LEU A O 1
ATOM 687 N N . VAL A 1 89 ? -7.350 -9.734 -0.266 1.00 96.62 89 VAL A N 1
ATOM 688 C CA . VAL A 1 89 ? -6.631 -10.671 0.602 1.00 96.62 89 VAL A CA 1
ATOM 689 C C . VAL A 1 89 ? -6.745 -12.070 0.030 1.00 96.62 89 VAL A C 1
ATOM 691 O O . VAL A 1 89 ? -7.842 -12.612 -0.108 1.00 96.62 89 VAL A O 1
ATOM 694 N N . MET A 1 90 ? -5.599 -12.667 -0.276 1.00 95.44 90 MET A N 1
ATOM 695 C CA . MET A 1 90 ? -5.505 -14.001 -0.856 1.00 95.44 90 MET A CA 1
ATOM 696 C C . MET A 1 90 ? -5.104 -15.022 0.210 1.00 95.44 90 MET A C 1
ATOM 698 O O . MET A 1 90 ? -4.104 -14.849 0.899 1.00 95.44 90 MET A O 1
ATOM 702 N N . HIS A 1 91 ? -5.837 -16.130 0.303 1.00 96.25 91 HIS A N 1
ATOM 703 C CA . HIS A 1 91 ? -5.467 -17.281 1.123 1.00 96.25 91 HIS A CA 1
ATOM 704 C C . HIS A 1 91 ? -5.749 -18.582 0.367 1.00 96.25 91 HIS A C 1
ATOM 706 O O . HIS A 1 91 ? -6.854 -18.796 -0.132 1.00 96.25 91 HIS A O 1
ATOM 712 N N . LYS A 1 92 ? -4.740 -19.460 0.261 1.00 95.50 92 LYS A N 1
ATOM 713 C CA . LYS A 1 92 ? -4.836 -20.773 -0.415 1.00 95.50 92 LYS A CA 1
ATOM 714 C C . LYS A 1 92 ? -5.502 -20.701 -1.803 1.00 95.50 92 LYS A C 1
ATOM 716 O O . LYS A 1 92 ? -6.377 -21.499 -2.131 1.00 95.50 92 LYS A O 1
ATOM 721 N N . GLY A 1 93 ? -5.099 -19.715 -2.608 1.00 95.44 93 GLY A N 1
ATOM 722 C CA . GLY A 1 93 ? -5.596 -19.525 -3.976 1.00 95.44 93 GLY A CA 1
ATOM 723 C C . GLY A 1 93 ? -6.997 -18.914 -4.089 1.00 95.44 93 GLY A C 1
ATOM 724 O O . GLY A 1 93 ? -7.526 -18.846 -5.194 1.00 95.44 93 GLY A O 1
ATOM 725 N N . LYS A 1 94 ? -7.604 -18.459 -2.986 1.00 96.44 94 LYS A N 1
ATOM 726 C CA . LYS A 1 94 ? -8.909 -17.784 -2.985 1.00 96.44 94 LYS A CA 1
ATOM 727 C C . LYS A 1 94 ? -8.794 -16.372 -2.426 1.00 96.44 94 LYS A C 1
ATOM 729 O O . LYS A 1 94 ? -8.061 -16.150 -1.465 1.00 96.44 94 LYS A O 1
ATOM 734 N N . ALA A 1 95 ? -9.556 -15.446 -3.001 1.00 96.50 95 ALA A N 1
ATOM 735 C CA . ALA A 1 95 ? -9.792 -14.145 -2.395 1.00 96.50 95 ALA A CA 1
ATOM 736 C C . ALA A 1 95 ? -10.762 -14.320 -1.221 1.00 96.50 95 ALA A C 1
ATOM 738 O O . ALA A 1 95 ? -11.896 -14.757 -1.419 1.00 96.50 95 ALA A O 1
ATOM 739 N N . ILE A 1 96 ? -10.294 -14.039 -0.008 1.00 97.00 96 ILE A N 1
ATOM 740 C CA . ILE A 1 96 ? -11.086 -14.176 1.221 1.00 97.00 96 ILE A CA 1
ATOM 741 C C . ILE A 1 96 ? -11.648 -12.843 1.713 1.00 97.00 96 ILE A C 1
ATOM 743 O O . ILE A 1 96 ? -12.684 -12.838 2.367 1.00 97.00 96 ILE A O 1
ATOM 747 N N . LEU A 1 97 ? -10.997 -11.726 1.379 1.00 96.88 97 LEU A N 1
ATOM 748 C CA . LEU A 1 97 ? -11.484 -10.373 1.634 1.00 96.88 97 LEU A CA 1
ATOM 749 C C . LEU A 1 97 ? -11.228 -9.512 0.402 1.00 96.88 97 LEU A C 1
ATOM 751 O O . LEU A 1 97 ? -10.207 -9.662 -0.272 1.00 96.88 97 LEU A O 1
ATOM 755 N N . ASP A 1 98 ? -12.159 -8.608 0.139 1.00 97.38 98 ASP A N 1
ATOM 756 C CA . ASP A 1 98 ? -12.120 -7.665 -0.969 1.00 97.38 98 ASP A CA 1
ATOM 757 C C . ASP A 1 98 ? -12.868 -6.401 -0.550 1.00 97.38 98 ASP A C 1
ATOM 759 O O . ASP A 1 98 ? -14.076 -6.437 -0.313 1.00 97.38 98 ASP A O 1
ATOM 763 N N . GLY A 1 99 ? -12.153 -5.291 -0.402 1.00 96.94 99 GLY A N 1
ATOM 764 C CA . GLY A 1 99 ? -12.776 -4.051 0.038 1.00 96.94 99 GLY A CA 1
ATOM 765 C C . GLY A 1 99 ? -11.797 -2.906 0.204 1.00 96.94 99 GLY A C 1
ATOM 766 O O . GLY A 1 99 ? -10.607 -3.018 -0.086 1.00 96.94 99 GLY A O 1
ATOM 767 N N . VAL A 1 100 ? -12.307 -1.775 0.680 1.00 96.31 100 VAL A N 1
ATOM 768 C CA . VAL A 1 100 ? -11.462 -0.622 1.015 1.00 96.31 100 VAL A CA 1
ATOM 769 C C . VAL A 1 100 ? -10.636 -0.910 2.280 1.00 96.31 100 VAL A C 1
ATOM 771 O O . VAL A 1 100 ? -11.065 -1.714 3.117 1.00 96.31 100 VAL A O 1
ATOM 774 N N . PRO A 1 101 ? -9.486 -0.241 2.487 1.00 95.31 101 PRO A N 1
ATOM 775 C CA . PRO A 1 101 ? -8.635 -0.469 3.658 1.00 95.31 101 PRO A CA 1
ATOM 776 C C . PRO A 1 101 ? -9.361 -0.415 5.005 1.00 95.31 101 PRO A C 1
ATOM 778 O O . PRO A 1 101 ? -9.130 -1.261 5.865 1.00 95.31 101 PRO A O 1
ATOM 781 N N . SER A 1 102 ? -10.290 0.530 5.178 1.00 93.31 102 SER A N 1
ATOM 782 C CA . SER A 1 102 ? -11.067 0.683 6.416 1.00 93.31 102 SER A CA 1
ATOM 783 C C . SER A 1 102 ? -11.992 -0.497 6.719 1.00 93.31 102 SER A C 1
ATOM 785 O O . SER A 1 102 ? -12.366 -0.692 7.871 1.00 93.31 102 SER A O 1
ATOM 787 N N . GLN A 1 103 ? -12.388 -1.274 5.709 1.00 94.44 103 GLN A N 1
ATOM 788 C CA . GLN A 1 103 ? -13.178 -2.490 5.887 1.00 94.44 103 GLN A CA 1
ATOM 789 C C . GLN A 1 103 ? -12.259 -3.679 6.155 1.00 94.44 103 GLN A C 1
ATOM 791 O O . GLN A 1 103 ? -12.451 -4.388 7.135 1.00 94.44 103 GLN A O 1
ATOM 796 N N . VAL A 1 104 ? -11.221 -3.853 5.332 1.00 96.12 104 VAL A N 1
ATOM 797 C CA . VAL A 1 104 ? -10.321 -5.009 5.427 1.00 96.12 104 VAL A CA 1
ATOM 798 C C . VAL A 1 104 ? -9.528 -5.006 6.734 1.00 96.12 104 VAL A C 1
ATOM 800 O O . VAL A 1 104 ? -9.448 -6.035 7.392 1.00 96.12 104 VAL A O 1
ATOM 803 N N . PHE A 1 105 ? -9.001 -3.863 7.182 1.00 95.12 105 PHE A N 1
ATOM 804 C CA . PHE A 1 105 ? -8.216 -3.808 8.422 1.00 95.12 105 PHE A CA 1
ATOM 805 C C . PHE A 1 105 ? -9.045 -3.924 9.710 1.00 95.12 105 PHE A C 1
ATOM 807 O O . PHE A 1 105 ? -8.460 -4.079 10.780 1.00 95.12 105 PHE A O 1
ATOM 814 N N . LYS A 1 106 ? -10.384 -3.887 9.640 1.00 92.56 106 LYS A N 1
ATOM 815 C CA . LYS A 1 106 ? -11.244 -4.222 10.792 1.00 92.56 106 LYS A CA 1
ATOM 816 C C . LYS A 1 106 ? -11.308 -5.723 11.050 1.00 92.56 106 LYS A C 1
ATOM 818 O O . LYS A 1 106 ? -11.522 -6.127 12.189 1.00 92.56 106 LYS A O 1
ATOM 823 N N . GLU A 1 107 ? -11.078 -6.530 10.021 1.00 94.38 107 GLU A N 1
ATOM 824 C CA . GLU A 1 107 ? -11.097 -7.992 10.071 1.00 94.38 107 GLU A CA 1
ATOM 825 C C . GLU A 1 107 ? -9.786 -8.547 10.662 1.00 94.38 107 GLU A C 1
ATOM 827 O O . GLU A 1 107 ? -9.150 -9.423 10.079 1.00 94.38 107 GLU A O 1
ATOM 832 N N . ILE A 1 108 ? -9.352 -8.011 11.813 1.00 94.12 108 ILE A N 1
ATOM 833 C CA . ILE A 1 108 ? -8.054 -8.314 12.443 1.00 94.12 108 ILE A CA 1
ATOM 834 C C . ILE A 1 108 ? -7.915 -9.818 12.685 1.00 94.12 108 ILE A C 1
ATOM 836 O O . ILE A 1 108 ? -6.948 -10.423 12.234 1.00 94.12 108 ILE A O 1
ATOM 840 N N . ASP A 1 109 ? -8.907 -10.428 13.337 1.00 95.12 109 ASP A N 1
ATOM 841 C CA . ASP A 1 109 ? -8.861 -11.848 13.696 1.00 95.12 109 ASP A CA 1
ATOM 842 C C . ASP A 1 109 ? -8.838 -12.739 12.433 1.00 95.12 109 ASP A C 1
ATOM 844 O O . ASP A 1 109 ? -8.124 -13.743 12.375 1.00 95.12 109 ASP A O 1
ATOM 848 N N . THR A 1 110 ? -9.556 -12.338 11.376 1.00 95.56 110 THR A N 1
ATOM 849 C CA . THR A 1 110 ? -9.540 -13.018 10.071 1.00 95.56 110 THR A CA 1
ATOM 850 C C . THR A 1 110 ? -8.159 -12.932 9.422 1.00 95.56 110 THR A C 1
ATOM 852 O O . THR A 1 110 ? -7.634 -13.954 8.980 1.00 95.56 110 THR A O 1
ATOM 855 N N . LEU A 1 111 ? -7.551 -11.742 9.383 1.00 95.25 111 LEU A N 1
ATOM 856 C CA . LEU A 1 111 ? -6.216 -11.520 8.818 1.00 95.25 111 LEU A CA 1
ATOM 857 C C . LEU A 1 111 ? -5.142 -12.318 9.573 1.00 95.25 111 LEU A C 1
ATOM 859 O O . LEU A 1 111 ? -4.317 -12.984 8.946 1.00 95.25 111 LEU A O 1
ATOM 863 N N . GLU A 1 112 ? -5.194 -12.336 10.903 1.00 95.12 112 GLU A N 1
ATOM 864 C CA . GLU A 1 112 ? -4.264 -13.114 11.729 1.00 95.12 112 GLU A CA 1
ATOM 865 C C . GLU A 1 112 ? -4.421 -14.621 11.518 1.00 95.12 112 GLU A C 1
ATOM 867 O O . GLU A 1 112 ? -3.424 -15.336 11.390 1.00 95.12 112 GLU A O 1
ATOM 872 N N . SER A 1 113 ? -5.658 -15.112 11.383 1.00 95.88 113 SER A N 1
ATOM 873 C CA . SER A 1 113 ? -5.927 -16.538 11.146 1.00 95.88 113 SER A CA 1
ATOM 874 C C . SER A 1 113 ? -5.303 -17.077 9.852 1.00 95.88 113 SER A C 1
ATOM 876 O O . SER A 1 113 ? -5.056 -18.280 9.731 1.00 95.88 113 SER A O 1
ATOM 878 N N . VAL A 1 114 ? -5.017 -16.194 8.888 1.00 94.75 114 VAL A N 1
ATOM 879 C CA . VAL A 1 114 ? -4.386 -16.540 7.608 1.00 94.75 114 VAL A CA 1
ATOM 880 C C . VAL A 1 114 ? -2.897 -16.202 7.539 1.00 94.75 114 VAL A C 1
ATOM 882 O O . VAL A 1 114 ? -2.297 -16.356 6.474 1.00 94.75 114 VAL A O 1
ATOM 885 N N . GLY A 1 115 ? -2.294 -15.797 8.661 1.00 92.44 115 GLY A N 1
ATOM 886 C CA . GLY A 1 115 ? -0.867 -15.487 8.768 1.00 92.44 115 GLY A CA 1
ATOM 887 C C . GLY A 1 115 ? -0.490 -14.077 8.312 1.00 92.44 115 GLY A C 1
ATOM 888 O O . GLY A 1 115 ? 0.680 -13.828 8.026 1.00 92.44 115 GLY A O 1
ATOM 889 N N . LEU A 1 116 ? -1.460 -13.166 8.219 1.00 94.38 116 LEU A N 1
ATOM 890 C CA . LEU A 1 116 ? -1.223 -11.747 7.971 1.00 94.38 116 LEU A CA 1
ATOM 891 C C . LEU A 1 116 ? -1.282 -10.959 9.284 1.00 94.38 116 LEU A C 1
ATOM 893 O O . LEU A 1 116 ? -1.678 -11.471 10.326 1.00 94.38 116 LEU A O 1
ATOM 897 N N . ALA A 1 117 ? -0.882 -9.695 9.221 1.00 93.56 117 ALA A N 1
ATOM 898 C CA . ALA A 1 117 ? -1.026 -8.742 10.314 1.00 93.56 117 ALA A CA 1
ATOM 899 C C . ALA A 1 117 ? -1.927 -7.580 9.875 1.00 93.56 117 ALA A C 1
ATOM 901 O O . ALA A 1 117 ? -2.363 -7.507 8.724 1.00 93.56 117 ALA A O 1
ATOM 902 N N . VAL A 1 118 ? -2.162 -6.638 10.782 1.00 94.62 118 VAL A N 1
ATOM 903 C CA . VAL A 1 118 ? -2.701 -5.310 10.457 1.00 94.62 118 VAL A CA 1
ATOM 904 C C . VAL A 1 118 ? -1.661 -4.228 10.751 1.00 94.62 118 VAL A C 1
ATOM 906 O O . VAL A 1 118 ? -0.701 -4.488 11.481 1.00 94.62 118 VAL A O 1
ATOM 909 N N . PRO A 1 119 ? -1.821 -3.002 10.216 1.00 95.38 119 PRO A N 1
ATOM 910 C CA . PRO A 1 119 ? -0.962 -1.886 10.593 1.00 95.38 119 PRO A CA 1
ATOM 911 C C . PRO A 1 119 ? -0.921 -1.706 12.115 1.00 95.38 119 PRO A C 1
ATOM 913 O O . PRO A 1 119 ? -1.948 -1.805 12.786 1.00 95.38 119 PRO A O 1
ATOM 916 N N . GLN A 1 120 ? 0.248 -1.371 12.669 1.00 94.50 120 GLN A N 1
ATOM 917 C CA . GLN A 1 120 ? 0.435 -1.248 14.127 1.00 94.50 120 GLN A CA 1
ATOM 918 C C . GLN A 1 120 ? -0.575 -0.316 14.815 1.00 94.50 120 GLN A C 1
ATOM 920 O O . GLN A 1 120 ? -1.022 -0.563 15.934 1.00 94.50 120 GLN A O 1
ATOM 925 N N . VAL A 1 121 ? -0.965 0.758 14.130 1.00 94.62 121 VAL A N 1
ATOM 926 C CA . VAL A 1 121 ? -1.965 1.714 14.618 1.00 94.62 121 VAL A CA 1
ATOM 927 C C . VAL A 1 121 ? -3.330 1.063 14.827 1.00 94.62 121 VAL A C 1
ATOM 929 O O . VAL A 1 121 ? -4.030 1.409 15.774 1.00 94.62 121 VAL A O 1
ATOM 932 N N . THR A 1 122 ? -3.700 0.101 13.990 1.00 94.62 122 THR A N 1
ATOM 933 C CA . THR A 1 122 ? -4.968 -0.622 14.099 1.00 94.62 122 THR A CA 1
ATOM 934 C C . THR A 1 122 ? -5.033 -1.421 15.406 1.00 94.62 122 THR A C 1
ATOM 936 O O . THR A 1 122 ? -6.058 -1.402 16.089 1.00 94.62 122 THR A O 1
ATOM 939 N N . TYR A 1 123 ? -3.920 -2.036 15.829 1.00 94.88 123 TYR A N 1
ATOM 940 C CA . TYR A 1 123 ? -3.818 -2.688 17.142 1.00 94.88 123 TYR A CA 1
ATOM 941 C C . TYR A 1 123 ? -3.976 -1.698 18.298 1.00 94.88 123 TYR A C 1
ATOM 943 O O . TYR A 1 123 ? -4.693 -1.974 19.260 1.00 94.88 123 TYR A O 1
ATOM 951 N N . LEU A 1 124 ? -3.352 -0.519 18.195 1.00 94.69 124 LEU A N 1
ATOM 952 C CA . LEU A 1 124 ? -3.515 0.544 19.189 1.00 94.69 124 LEU A CA 1
ATOM 953 C C . LEU A 1 124 ? -4.984 0.979 19.302 1.00 94.69 124 LEU A C 1
ATOM 955 O O . LEU A 1 124 ? -5.502 1.107 20.409 1.00 94.69 124 LEU A O 1
ATOM 959 N N . VAL A 1 125 ? -5.666 1.181 18.174 1.00 94.12 125 VAL A N 1
ATOM 960 C CA . VAL A 1 125 ? -7.085 1.569 18.130 1.00 94.12 125 VAL A CA 1
ATOM 961 C C . VAL A 1 125 ? -7.966 0.506 18.789 1.00 94.12 125 VAL A C 1
ATOM 963 O O . VAL A 1 125 ? -8.820 0.861 19.604 1.00 94.12 125 VAL A O 1
ATOM 966 N N . ARG A 1 126 ? -7.728 -0.787 18.512 1.00 93.81 126 ARG A N 1
ATOM 967 C CA . ARG A 1 126 ? -8.414 -1.906 19.187 1.00 93.81 126 ARG A CA 1
ATOM 968 C C . ARG A 1 126 ? -8.226 -1.833 20.705 1.00 93.81 126 ARG A C 1
ATOM 970 O O . ARG A 1 126 ? -9.214 -1.800 21.435 1.00 93.81 126 ARG A O 1
ATOM 977 N N . ALA A 1 127 ? -6.986 -1.695 21.174 1.00 94.56 127 ALA A N 1
ATOM 978 C CA . ALA A 1 127 ? -6.677 -1.632 22.603 1.00 94.56 127 ALA A CA 1
ATOM 979 C C . ALA A 1 127 ? -7.291 -0.403 23.307 1.00 94.56 127 ALA A C 1
ATOM 981 O O . ALA A 1 127 ? -7.703 -0.482 24.464 1.00 94.56 127 ALA A O 1
ATOM 982 N N . LEU A 1 128 ? -7.367 0.751 22.633 1.00 94.25 128 LEU A N 1
ATOM 983 C CA . LEU A 1 128 ? -8.021 1.949 23.173 1.00 94.25 128 LEU A CA 1
ATOM 984 C C . LEU A 1 128 ? -9.542 1.757 23.284 1.00 94.25 128 LEU A C 1
ATOM 986 O O . LEU A 1 128 ? -10.122 2.121 24.310 1.00 94.25 128 LEU A O 1
ATOM 990 N N . LYS A 1 129 ? -10.179 1.142 22.279 1.00 92.88 129 LYS A N 1
ATOM 991 C CA . LYS A 1 129 ? -11.609 0.797 22.328 1.00 92.88 129 LYS A CA 1
ATOM 992 C C . LYS A 1 129 ? -11.934 -0.175 23.456 1.00 92.88 129 LYS A C 1
ATOM 994 O O . LYS A 1 129 ? -12.908 0.039 24.169 1.00 92.88 129 LYS A O 1
ATOM 999 N N . GLU A 1 130 ? -11.112 -1.204 23.654 1.00 94.00 130 GLU A N 1
ATOM 1000 C CA . GLU A 1 130 ? -11.270 -2.171 24.752 1.00 94.00 130 G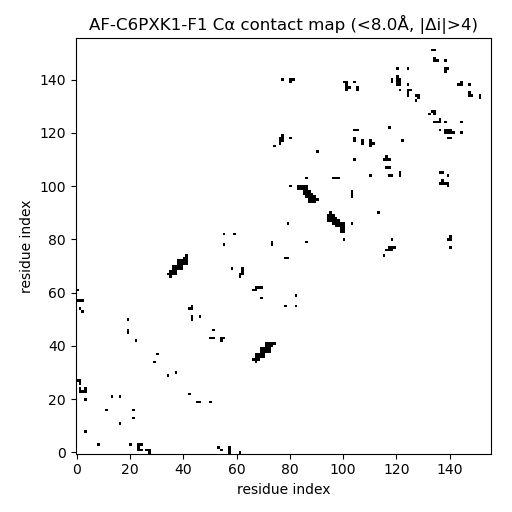LU A CA 1
ATOM 1001 C C . GLU A 1 130 ? -11.197 -1.499 26.134 1.00 94.00 130 GLU A C 1
ATOM 1003 O O . GLU A 1 130 ? -11.829 -1.949 27.086 1.00 94.00 130 GLU A O 1
ATOM 1008 N N . LYS A 1 131 ? -10.494 -0.365 26.238 1.00 95.06 131 LYS A N 1
ATOM 1009 C CA . LYS A 1 131 ? -10.454 0.488 27.437 1.00 95.06 131 LYS A CA 1
ATOM 1010 C C . LYS A 1 131 ? -11.603 1.504 27.525 1.00 95.06 131 LYS A C 1
ATOM 1012 O O . LYS A 1 131 ? -11.578 2.369 28.398 1.00 95.06 131 LYS A O 1
ATOM 1017 N N . GLY A 1 132 ? -12.593 1.428 26.636 1.00 94.12 132 GLY A N 1
ATOM 1018 C CA . GLY A 1 132 ? -13.769 2.300 26.624 1.00 94.12 132 GLY A CA 1
ATOM 1019 C C . GLY A 1 132 ? -13.528 3.697 26.045 1.00 94.12 132 GLY A C 1
ATOM 1020 O O . GLY A 1 132 ? -14.314 4.606 26.302 1.00 94.12 132 GLY A O 1
ATOM 1021 N N . ILE A 1 133 ? -12.444 3.906 25.290 1.00 93.12 133 ILE A N 1
ATOM 1022 C CA . ILE A 1 133 ? -12.181 5.189 24.626 1.00 93.12 133 ILE A CA 1
ATOM 1023 C C . ILE A 1 133 ? -12.969 5.249 23.311 1.00 93.12 133 ILE A C 1
ATOM 1025 O O . ILE A 1 133 ? -12.859 4.353 22.474 1.00 93.12 133 ILE A O 1
ATOM 1029 N N . ASP A 1 134 ? -13.728 6.331 23.114 1.00 92.12 134 ASP A N 1
ATOM 1030 C CA . ASP A 1 134 ? -14.502 6.607 21.894 1.00 92.12 134 ASP A CA 1
ATOM 1031 C C . ASP A 1 134 ? -13.596 7.054 20.729 1.00 92.12 134 ASP A C 1
ATOM 1033 O O . ASP A 1 134 ? -13.509 8.235 20.381 1.00 92.12 134 ASP A O 1
ATOM 1037 N N . ILE A 1 135 ? -12.864 6.091 20.168 1.00 92.56 135 ILE A N 1
ATOM 1038 C CA . ILE A 1 135 ? -11.995 6.250 18.999 1.00 92.56 135 ILE A CA 1
ATOM 1039 C C . ILE A 1 135 ? -12.605 5.549 17.780 1.00 92.56 135 ILE A C 1
ATOM 1041 O O . ILE A 1 135 ? -13.094 4.423 17.884 1.00 92.56 135 ILE A O 1
ATOM 1045 N N . SER A 1 136 ? -12.578 6.184 16.605 1.00 90.81 136 SER A N 1
ATOM 1046 C CA . SER A 1 136 ? -13.072 5.557 15.372 1.00 90.81 136 SER A CA 1
ATOM 1047 C C . SER A 1 136 ? -12.285 4.291 14.993 1.00 90.81 136 SER A C 1
ATOM 1049 O O . SER A 1 136 ? -11.060 4.254 15.065 1.00 90.81 136 SER A O 1
ATOM 1051 N N . SER A 1 137 ? -12.993 3.251 14.533 1.00 85.31 137 SER A N 1
ATOM 1052 C CA . SER A 1 137 ? -12.392 2.021 13.969 1.00 85.31 137 SER A CA 1
ATOM 1053 C C . SER A 1 137 ? -11.917 2.167 12.525 1.00 85.31 137 SER A C 1
ATOM 1055 O O . SER A 1 137 ? -11.351 1.225 11.985 1.00 85.31 137 SER A O 1
ATOM 1057 N N . ASP A 1 138 ? -12.157 3.312 11.889 1.00 89.62 138 ASP A N 1
ATOM 1058 C CA . ASP A 1 138 ? -11.662 3.596 10.535 1.00 89.62 138 ASP A CA 1
ATOM 1059 C C . ASP A 1 138 ? -10.233 4.164 10.545 1.00 89.62 138 ASP A C 1
ATOM 1061 O O . ASP A 1 138 ? -9.735 4.644 9.530 1.00 89.62 138 ASP A O 1
ATOM 1065 N N . VAL A 1 139 ? -9.570 4.130 11.701 1.00 93.12 139 VAL A N 1
ATOM 1066 C CA . VAL A 1 139 ? -8.206 4.609 11.899 1.00 93.12 139 VAL A CA 1
ATOM 1067 C C . VAL A 1 139 ? -7.225 3.460 11.678 1.00 93.12 139 VAL A C 1
ATOM 1069 O O . VAL A 1 139 ? -7.123 2.554 12.501 1.00 93.12 139 VAL A O 1
ATOM 1072 N N . PHE A 1 140 ? -6.470 3.523 10.582 1.00 93.31 140 PHE A N 1
ATOM 1073 C CA . PHE A 1 140 ? -5.477 2.505 10.205 1.00 93.31 140 PHE A CA 1
ATOM 1074 C C . PHE A 1 140 ? -4.116 3.106 9.804 1.00 93.31 140 PHE A C 1
ATOM 1076 O O . PHE A 1 140 ? -3.179 2.380 9.480 1.00 93.31 140 PHE A O 1
ATOM 1083 N N . THR A 1 141 ? -3.966 4.434 9.867 1.00 93.69 141 THR A N 1
ATOM 1084 C CA . THR A 1 141 ? -2.696 5.146 9.645 1.00 93.69 141 THR A CA 1
ATOM 1085 C C . THR A 1 141 ? -2.321 6.025 10.839 1.00 93.69 141 THR A C 1
ATOM 1087 O O . THR A 1 141 ? -3.180 6.500 11.583 1.00 93.69 141 THR A O 1
ATOM 1090 N N . ILE A 1 142 ? -1.021 6.303 11.002 1.00 93.12 142 ILE A N 1
ATOM 1091 C CA . ILE A 1 142 ? -0.504 7.150 12.097 1.00 93.12 142 ILE A CA 1
ATOM 1092 C C . ILE A 1 142 ? -1.127 8.551 12.058 1.00 93.12 142 ILE A C 1
ATOM 1094 O O . ILE A 1 142 ? -1.469 9.105 13.101 1.00 93.12 142 ILE A O 1
ATOM 1098 N N . GLN A 1 143 ? -1.305 9.114 10.861 1.00 92.56 143 GLN A N 1
ATOM 1099 C CA . GLN A 1 143 ? -1.882 10.445 10.694 1.00 92.56 143 GLN A CA 1
ATOM 1100 C C . GLN A 1 143 ? -3.347 10.488 11.153 1.00 92.56 143 GLN A C 1
ATOM 1102 O O . GLN A 1 143 ? -3.702 11.360 11.944 1.00 92.56 143 GLN A O 1
ATOM 1107 N N . GLN A 1 144 ? -4.162 9.506 10.749 1.00 93.62 144 GLN A N 1
ATOM 1108 C CA . GLN A 1 144 ? -5.549 9.383 11.215 1.00 93.62 144 GLN A CA 1
ATOM 1109 C C . GLN A 1 144 ? -5.614 9.221 12.739 1.00 93.62 144 GLN A C 1
ATOM 1111 O O . GLN A 1 144 ? -6.427 9.866 13.395 1.00 93.62 144 GLN A O 1
ATOM 1116 N N . ALA A 1 145 ? -4.732 8.401 13.322 1.00 94.31 145 ALA A N 1
ATOM 1117 C CA . ALA A 1 145 ? -4.708 8.193 14.768 1.00 94.31 145 ALA A CA 1
ATOM 1118 C C . ALA A 1 145 ? -4.354 9.469 15.523 1.00 94.31 145 ALA A C 1
ATOM 1120 O O . ALA A 1 145 ? -4.996 9.790 16.520 1.00 94.31 145 ALA A O 1
ATOM 1121 N N . LYS A 1 146 ? -3.369 10.227 15.036 1.00 95.25 146 LYS A N 1
ATOM 1122 C CA . LYS A 1 146 ? -3.014 11.526 15.606 1.00 95.25 146 LYS A CA 1
ATOM 1123 C C . LYS A 1 146 ? -4.212 12.476 15.601 1.00 95.25 146 LYS A C 1
ATOM 1125 O O . LYS A 1 146 ? -4.514 13.068 16.634 1.00 95.25 146 LYS A O 1
ATOM 1130 N N . GLU A 1 147 ? -4.869 12.644 14.457 1.00 94.94 147 GLU A N 1
ATOM 1131 C CA . GLU A 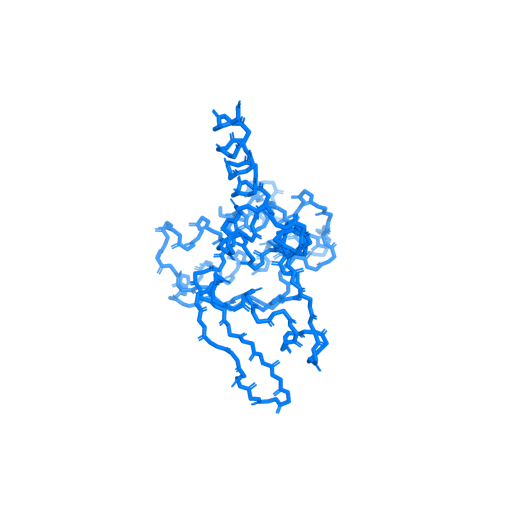1 147 ? -6.020 13.546 14.317 1.00 94.94 147 GLU A CA 1
ATOM 1132 C C . GLU A 1 147 ? -7.164 13.151 15.253 1.00 94.94 147 GLU A C 1
ATOM 1134 O O . GLU A 1 147 ? -7.717 13.995 15.962 1.00 94.94 147 GLU A O 1
ATOM 1139 N N . GLU A 1 148 ? -7.452 11.856 15.321 1.00 94.38 148 GLU A N 1
ATOM 1140 C CA . GLU A 1 148 ? -8.538 11.318 16.123 1.00 94.38 148 GLU A CA 1
ATOM 1141 C C . GLU A 1 148 ? -8.258 11.402 17.631 1.00 94.38 148 GLU A C 1
ATOM 1143 O O . GLU A 1 148 ? -9.115 11.830 18.406 1.00 94.38 148 GLU A O 1
ATOM 1148 N N . ILE A 1 149 ? -7.037 11.086 18.069 1.00 93.62 149 ILE A N 1
ATOM 1149 C CA . ILE A 1 149 ? -6.636 11.227 19.475 1.00 93.62 149 ILE A CA 1
ATOM 1150 C C . ILE A 1 149 ? -6.686 12.702 19.897 1.00 93.62 149 ILE A C 1
ATOM 1152 O O . ILE A 1 149 ? -7.208 13.020 20.966 1.00 93.62 149 ILE A O 1
ATOM 1156 N N . LEU A 1 150 ? -6.207 13.624 19.054 1.00 94.75 150 LEU A N 1
ATOM 1157 C CA . LEU A 1 150 ? -6.297 15.061 19.331 1.00 94.75 150 LEU A CA 1
ATOM 1158 C C . LEU A 1 150 ? -7.753 15.542 19.413 1.00 94.75 150 LEU A C 1
ATOM 1160 O O . LEU A 1 150 ? -8.064 16.377 20.264 1.00 94.75 150 LEU A O 1
ATOM 1164 N N . ARG A 1 151 ? -8.654 15.016 18.571 1.00 94.38 151 ARG A N 1
ATOM 1165 C CA . ARG A 1 151 ? -10.099 15.297 18.642 1.00 94.38 151 ARG A CA 1
ATOM 1166 C C . ARG A 1 151 ? -10.683 14.872 19.989 1.00 94.38 151 ARG A C 1
ATOM 1168 O O . ARG A 1 151 ? -11.442 15.636 20.580 1.00 94.38 151 ARG A O 1
ATOM 1175 N N . ILE A 1 152 ? -10.329 13.683 20.477 1.00 92.56 152 ILE A N 1
ATOM 1176 C CA . ILE A 1 152 ? -10.809 13.149 21.761 1.00 92.56 152 ILE A CA 1
ATOM 1177 C C . ILE A 1 152 ? -10.290 13.989 22.931 1.00 92.56 152 ILE A C 1
ATOM 1179 O O . ILE A 1 152 ? -11.059 14.334 23.825 1.00 92.56 152 ILE A O 1
ATOM 1183 N N . LEU A 1 153 ? -9.006 14.359 22.916 1.00 92.31 153 LEU A N 1
ATOM 1184 C CA . LEU A 1 153 ? -8.400 15.154 23.986 1.00 92.31 153 LEU A CA 1
ATOM 1185 C C . LEU A 1 153 ? -8.973 16.572 24.071 1.00 92.31 153 LEU A C 1
ATOM 1187 O O . LEU A 1 153 ? -9.138 17.072 25.172 1.00 92.31 153 LEU A O 1
ATOM 1191 N N . LYS A 1 154 ? -9.326 17.201 22.942 1.00 90.75 154 LYS A N 1
ATOM 1192 C CA . LYS A 1 154 ? -9.965 18.533 22.924 1.00 90.75 154 LYS A CA 1
ATOM 1193 C C . LYS A 1 154 ? -11.408 18.546 23.444 1.00 90.75 154 LYS A C 1
ATOM 1195 O O . LYS A 1 154 ? -11.937 19.621 23.703 1.00 90.75 154 LYS A O 1
ATOM 1200 N N . LYS A 1 155 ? -12.070 17.386 23.513 1.00 75.62 155 LYS A N 1
ATOM 1201 C CA . LYS A 1 155 ? -13.431 17.246 24.059 1.00 75.62 155 LYS A CA 1
ATOM 1202 C C . LYS A 1 155 ? -13.453 17.058 25.581 1.00 75.62 155 LYS A C 1
ATOM 1204 O O . LYS A 1 155 ? -14.541 17.026 26.151 1.00 75.62 155 LYS A O 1
ATOM 1209 N N . ARG A 1 156 ? -12.288 16.876 26.204 1.00 57.81 156 ARG A N 1
ATOM 1210 C CA . ARG A 1 156 ? -12.108 16.808 27.657 1.00 57.81 156 ARG A CA 1
ATOM 1211 C C . ARG A 1 156 ? -11.634 18.152 28.184 1.00 57.81 156 ARG A C 1
ATOM 1213 O O . ARG A 1 156 ? -12.014 18.456 29.331 1.00 57.81 156 ARG A O 1
#

Solvent-accessible surface area (backbone atoms only — not comparable to full-atom values): 9361 Å² total; per-residue (Å²): 124,64,86,71,61,60,90,81,48,72,87,54,59,73,84,80,44,53,72,70,50,41,50,36,52,53,51,44,60,57,54,73,66,67,54,66,64,47,79,39,75,50,82,50,70,95,52,55,74,65,58,29,53,53,50,54,50,36,54,51,48,45,33,71,75,69,67,29,46,75,48,77,45,71,89,51,42,61,60,46,62,74,68,46,76,61,44,77,40,76,54,97,93,37,79,78,44,77,38,38,51,59,59,55,59,62,42,48,71,62,36,45,76,73,76,45,74,64,27,71,47,32,56,52,46,51,57,40,43,76,71,70,44,96,65,72,75,70,34,51,40,67,67,52,44,53,55,50,53,53,54,53,59,73,75,107

Secondary structure (DSSP, 8-state):
--S--HHHHTTS-GGGS-HHHHHHHHHHHHHTT--SEEEEESTTTT--HHHHHHHHHHHHHHHHHH--EEEEE-S-HHHHHHH-SSEEEEETTEEEEEE-HHHHTT-HHHHHHTT----HHHHHHHHHHHTT----TT--SHHHHHHHHHHHHHT-

Nearest PDB structures (foldseek):
  4mki-assembly1_B  TM=9.750E-01  e=6.768E-18  Caldanaerobacter subterraneus subsp. tengcongensis MB4
  4rfs-assembly1_A  TM=9.562E-01  e=1.184E-14  Levilactobacillus brevis
  7nnu-assembly1_B  TM=9.400E-01  e=1.338E-13  Lactobacillus delbrueckii subsp. bulgaricus ATCC 11842 = JCM 1002
  8bms-assembly1_B  TM=9.004E-01  e=4.797E-13  Lactobacillus delbrueckii subsp. bulgaricus ATCC 11842 = JCM 1002
  3rlf-assembly1_B  TM=9.132E-01  e=4.654E-07  Escherichia coli K-12

InterPro domains:
  IPR003439 ABC transporter-like, ATP-binding domain [PF00005] (11-45)
  IPR015856 ABC transporter, CbiO/EcfA subunit [cd03225] (1-94)
  IPR027417 P-loop containing nucleoside triphosphate hydrolase [G3DSA:3.40.50.300] (1-156)
  IPR027417 P-loop containing nucleoside triphosphate hydrolase [SSF52540] (5-110)
  IPR050095 Energy-coupling factor transporter ATP-binding [PTHR43553] (2-143)

Organism: NCBI:txid536227